Protein AF-A0A9Q0MZZ8-F1 (afdb_monomer_lite)

Secondary structure (DSSP, 8-state):
-HHHHHHHHHHHHHHHHHHHHT---------PPPTT-EEE-SSSEEEE-TTS-EEE---------TTGGGTHHHHHSS--SS-TT-EEEETTEEEEE-TTS-EEE-----------------

Sequence (122 aa):
MTMKLSLILFALVALLSVWQSVGAKIGKRSEDCVPGANWFDGCNNCFCSSTGLVVCTLKQCITLPADSLTKIERAKMNEQECEPGTTFERECNTCVCTKSGIAACTLMACISSIESTEADRK

Organism: NCBI:txid35572

Foldseek 3Di:
DPVVVVVVVVVVVVVVVVVVVPPPPPDPQDDQDDAQDWDDPPFWTWHQHPVRDIDTDDDPDDPDPPVRVCPPVVVVQPPQCADAQDWDDDQNWIWHQHPSNDTDIDDDDHDPPPPPPPDDDD

Structure (mmCIF, N/CA/C/O backbone):
data_AF-A0A9Q0MZZ8-F1
#
_entry.id   AF-A0A9Q0MZZ8-F1
#
loop_
_atom_site.group_PDB
_atom_site.id
_atom_site.type_symbol
_atom_site.label_atom_id
_atom_site.label_alt_id
_atom_site.label_comp_id
_atom_site.label_asym_id
_atom_site.label_entity_id
_atom_site.label_seq_id
_atom_site.pdbx_PDB_ins_code
_atom_site.Cartn_x
_atom_site.Cartn_y
_atom_site.Cartn_z
_atom_site.occupancy
_atom_site.B_iso_or_equiv
_atom_site.auth_seq_id
_atom_site.auth_comp_id
_atom_site.auth_asym_id
_atom_site.auth_atom_id
_atom_site.pdbx_PDB_model_num
ATOM 1 N N . MET A 1 1 ? -43.631 18.500 62.474 1.00 60.28 1 MET A N 1
ATOM 2 C CA . MET A 1 1 ? -43.755 17.314 61.589 1.00 60.28 1 MET A CA 1
ATOM 3 C C . MET A 1 1 ? -43.276 17.573 60.153 1.00 60.28 1 MET A C 1
ATOM 5 O O . MET A 1 1 ? -42.989 16.623 59.441 1.00 60.28 1 MET A O 1
ATOM 9 N N . THR A 1 2 ? -43.118 18.836 59.744 1.00 59.78 2 THR A N 1
ATOM 10 C CA . THR A 1 2 ? -42.761 19.263 58.379 1.00 59.78 2 THR A CA 1
ATOM 11 C C . THR A 1 2 ? -41.285 19.050 58.018 1.00 59.78 2 THR A C 1
ATOM 13 O O . THR A 1 2 ? -41.000 18.522 56.952 1.00 59.78 2 THR A O 1
ATOM 16 N N . MET A 1 3 ? -40.340 19.341 58.924 1.00 60.91 3 MET A N 1
ATOM 17 C CA . MET A 1 3 ? -38.897 19.178 58.651 1.00 60.91 3 MET A CA 1
ATOM 18 C C . MET A 1 3 ? -38.471 17.726 58.388 1.00 60.91 3 MET A C 1
ATOM 20 O O . MET A 1 3 ? -37.649 17.479 57.511 1.00 60.91 3 MET A O 1
ATOM 24 N N . LYS A 1 4 ? -39.041 16.754 59.118 1.00 69.88 4 LYS A N 1
ATOM 25 C CA . LYS A 1 4 ? -38.747 15.326 58.897 1.00 69.88 4 LYS A CA 1
ATOM 26 C C . LYS A 1 4 ? -39.261 14.855 57.533 1.00 69.88 4 LYS A C 1
ATOM 28 O O . LYS A 1 4 ? -38.572 14.098 56.866 1.00 69.88 4 LYS A O 1
ATOM 33 N N . LEU A 1 5 ? -40.423 15.351 57.101 1.00 69.44 5 LEU A N 1
ATOM 34 C CA . LEU A 1 5 ? -41.002 15.022 55.799 1.00 69.44 5 LEU A CA 1
ATOM 35 C C . LEU A 1 5 ? -40.197 15.638 54.643 1.00 69.44 5 LEU A C 1
ATOM 37 O O . LEU A 1 5 ? -39.951 14.964 53.648 1.00 69.44 5 LEU A O 1
ATOM 41 N N . SER A 1 6 ? -39.707 16.873 54.806 1.00 75.19 6 SER A N 1
ATOM 42 C CA . SER A 1 6 ? -38.814 17.515 53.834 1.00 75.19 6 SER A CA 1
ATOM 43 C C . SER A 1 6 ? -37.475 16.788 53.704 1.00 75.19 6 SER A C 1
ATOM 45 O O . SER A 1 6 ? -37.038 16.539 52.588 1.00 75.19 6 SER A O 1
ATOM 47 N N . LEU A 1 7 ? -36.843 16.388 54.813 1.00 76.12 7 LEU A N 1
ATOM 48 C CA . LEU A 1 7 ? -35.579 15.637 54.781 1.00 76.12 7 LEU A CA 1
ATOM 49 C C . LEU A 1 7 ? -35.724 14.266 54.107 1.00 76.12 7 LEU A C 1
ATOM 51 O O . LEU A 1 7 ? -34.855 13.871 53.334 1.00 76.12 7 LEU A O 1
ATOM 55 N N . ILE A 1 8 ? -36.836 13.568 54.355 1.00 82.50 8 ILE A N 1
ATOM 56 C CA . ILE A 1 8 ? -37.145 12.295 53.688 1.00 82.50 8 ILE A CA 1
ATOM 57 C C . ILE A 1 8 ? -37.348 12.518 52.185 1.00 82.50 8 ILE A C 1
ATOM 59 O O . ILE A 1 8 ? -36.806 11.764 51.384 1.00 82.50 8 ILE A O 1
ATOM 63 N N . LEU A 1 9 ? -38.062 13.575 51.786 1.00 82.62 9 LEU A N 1
ATOM 64 C CA . LEU A 1 9 ? -38.267 13.903 50.375 1.00 82.62 9 LEU A CA 1
ATOM 65 C C . LEU A 1 9 ? -36.945 14.229 49.663 1.00 82.62 9 LEU A C 1
ATOM 67 O O . LEU A 1 9 ? -36.699 13.710 48.579 1.00 82.62 9 LEU A O 1
ATOM 71 N N . PHE A 1 10 ? -36.067 15.021 50.285 1.00 81.94 10 PHE A N 1
ATOM 72 C CA . PHE A 1 10 ? -34.735 15.308 49.743 1.00 81.94 10 PHE A CA 1
ATOM 73 C C . PHE A 1 10 ? -33.878 14.045 49.611 1.00 81.94 10 PHE A C 1
ATOM 75 O O . PHE A 1 10 ? -33.220 13.866 48.588 1.00 81.94 10 PHE A O 1
ATOM 82 N N . ALA A 1 11 ? -33.919 13.146 50.600 1.00 82.44 11 ALA A N 1
ATOM 83 C CA . ALA A 1 11 ? -33.211 11.870 50.537 1.00 82.44 11 ALA A CA 1
ATOM 84 C C . ALA A 1 11 ? -33.740 10.978 49.401 1.00 82.44 11 ALA A C 1
ATOM 86 O O . ALA A 1 11 ? -32.949 10.404 48.660 1.00 82.44 11 ALA A O 1
ATOM 87 N N . LEU A 1 12 ? -35.061 10.911 49.204 1.00 84.19 12 LEU A N 1
ATOM 88 C CA . LEU A 1 12 ? -35.668 10.153 48.104 1.00 84.19 12 LEU A CA 1
ATOM 89 C C . LEU A 1 12 ? -35.307 10.737 46.730 1.00 84.19 12 LEU A C 1
ATOM 91 O O . LEU A 1 12 ? -34.959 9.985 45.824 1.00 84.19 12 LEU A O 1
ATOM 95 N N . VAL A 1 13 ? -35.325 12.064 46.577 1.00 82.06 13 VAL A N 1
ATOM 96 C CA . VAL A 1 13 ? -34.928 12.741 45.329 1.00 82.06 13 VAL A CA 1
ATOM 97 C C . VAL A 1 13 ? -33.443 12.518 45.024 1.00 82.06 13 VAL A C 1
ATOM 99 O O . VAL A 1 13 ? -33.095 12.247 43.876 1.00 82.06 13 VAL A O 1
ATOM 102 N N . ALA A 1 14 ? -32.574 12.569 46.038 1.00 77.56 14 ALA A N 1
ATOM 103 C CA . ALA A 1 14 ? -31.144 12.301 45.886 1.00 77.56 14 ALA A CA 1
ATOM 104 C C . ALA A 1 14 ? -30.854 10.831 45.533 1.00 77.56 14 ALA A C 1
ATOM 106 O O . ALA A 1 14 ? -29.997 10.547 44.704 1.00 77.56 14 ALA A O 1
ATOM 107 N N . LEU A 1 15 ? -31.588 9.879 46.115 1.00 75.81 15 LEU A N 1
ATOM 108 C CA . LEU A 1 15 ? -31.434 8.459 45.783 1.00 75.81 15 LEU A CA 1
ATOM 109 C C . LEU A 1 15 ? -31.914 8.147 44.356 1.00 75.81 15 LEU A C 1
ATOM 111 O O . LEU A 1 15 ? -31.271 7.374 43.647 1.00 75.81 15 LEU A O 1
ATOM 115 N N . LEU A 1 16 ? -32.996 8.788 43.903 1.00 72.62 16 LEU A N 1
ATOM 116 C CA . LEU A 1 16 ? -33.488 8.655 42.527 1.00 72.62 16 LEU A CA 1
ATOM 117 C C . LEU A 1 16 ? -32.541 9.299 41.497 1.00 72.62 16 LEU A C 1
ATOM 119 O O . LEU A 1 16 ? -32.355 8.742 40.414 1.00 72.62 16 LEU A O 1
ATOM 123 N N . SER A 1 17 ? -31.903 10.429 41.821 1.00 68.06 17 SER A N 1
ATOM 124 C CA . SER A 1 17 ? -30.955 11.097 40.913 1.00 68.06 17 SER A CA 1
ATOM 125 C C . SER A 1 17 ? -29.621 10.351 40.780 1.00 68.06 17 SER A C 1
ATOM 127 O O . SER A 1 17 ? -29.022 10.330 39.698 1.00 68.06 17 SER A O 1
ATOM 129 N N . VAL A 1 18 ? -29.179 9.663 41.838 1.00 64.62 18 VAL A N 1
ATOM 130 C CA . VAL A 1 18 ? -27.987 8.801 41.793 1.00 64.62 18 VAL A CA 1
ATOM 131 C C . VAL A 1 18 ? -28.208 7.607 40.858 1.00 64.62 18 VAL A C 1
ATOM 133 O O . VAL A 1 18 ? -27.286 7.226 40.140 1.00 64.62 18 VAL A O 1
ATOM 136 N N . TRP A 1 19 ? -29.429 7.069 40.762 1.00 62.12 19 TRP A N 1
ATOM 137 C CA . TRP A 1 19 ? -29.710 5.921 39.891 1.00 62.12 19 TRP A CA 1
ATOM 138 C C . TRP A 1 19 ? -29.661 6.263 38.393 1.00 62.12 19 TRP A C 1
ATOM 140 O O . TRP A 1 19 ? -29.178 5.461 37.599 1.00 62.12 19 TRP A O 1
ATOM 150 N N . GLN A 1 20 ? -30.070 7.477 38.004 1.00 61.78 20 GLN A N 1
ATOM 151 C CA . GLN A 1 20 ? -29.936 7.957 36.618 1.00 61.78 20 GLN A CA 1
ATOM 152 C C . GLN A 1 20 ? -28.475 8.236 36.227 1.00 61.78 20 GLN A C 1
ATOM 154 O O . GLN A 1 20 ? -28.120 8.168 35.051 1.00 61.78 20 GLN A O 1
ATOM 159 N N . SER A 1 21 ? -27.620 8.523 37.214 1.00 57.91 21 SER A N 1
ATOM 160 C CA . SER A 1 21 ? -26.203 8.847 37.006 1.00 57.91 21 SER A CA 1
ATOM 161 C C . SER A 1 21 ? -25.315 7.607 36.835 1.00 57.91 21 SER A C 1
ATOM 163 O O . SER A 1 21 ? -24.233 7.709 36.261 1.00 57.91 21 SER A O 1
ATOM 165 N N . VAL A 1 22 ? -25.783 6.422 37.253 1.00 62.38 22 VAL A N 1
ATOM 166 C CA . VAL A 1 22 ? -25.153 5.120 36.943 1.00 62.38 22 VAL A CA 1
ATOM 167 C C . VAL A 1 22 ? -25.803 4.495 35.697 1.00 62.38 22 VAL A C 1
ATOM 169 O O . VAL A 1 22 ? -25.948 3.285 35.566 1.00 62.38 22 VAL A O 1
ATOM 172 N N . GLY A 1 23 ? -26.210 5.325 34.738 1.00 57.91 23 GLY A N 1
ATOM 173 C CA . GLY A 1 23 ? -26.409 4.882 33.366 1.00 57.91 23 GLY A CA 1
ATOM 174 C C . GLY A 1 23 ? -25.041 4.734 32.717 1.00 57.91 23 GLY A C 1
ATOM 175 O O . GLY A 1 23 ? -24.487 5.714 32.219 1.00 57.91 23 GLY A O 1
ATOM 176 N N . ALA A 1 24 ? -24.469 3.527 32.743 1.00 60.00 24 ALA A N 1
ATOM 177 C CA . ALA A 1 24 ? -23.310 3.208 31.920 1.00 60.00 24 ALA A CA 1
ATOM 178 C C . ALA A 1 24 ? -23.611 3.671 30.489 1.00 60.00 24 ALA A C 1
ATOM 180 O O . ALA A 1 24 ? -24.552 3.183 29.861 1.00 60.00 24 ALA A O 1
ATOM 181 N N . LYS A 1 25 ? -22.844 4.640 29.974 1.00 58.69 25 LYS A N 1
ATOM 182 C CA . LYS A 1 25 ? -22.854 4.937 28.544 1.00 58.69 25 LYS A CA 1
ATOM 183 C C . LYS A 1 25 ? -22.354 3.672 27.862 1.00 58.69 25 LYS A C 1
ATOM 185 O O . LYS A 1 25 ? -21.151 3.435 27.812 1.00 58.69 25 LYS A O 1
ATOM 190 N N . ILE A 1 26 ? -23.278 2.833 27.403 1.00 61.97 26 ILE A N 1
ATOM 191 C CA . ILE A 1 26 ? -22.973 1.729 26.502 1.00 61.97 26 ILE A CA 1
ATOM 192 C C . ILE A 1 26 ? -22.409 2.421 25.264 1.00 61.97 26 ILE A C 1
ATOM 194 O O . ILE A 1 26 ? -23.149 3.034 24.494 1.00 61.97 26 ILE A O 1
ATOM 198 N N . GLY A 1 27 ? -21.077 2.446 25.157 1.00 54.53 27 GLY A N 1
ATOM 199 C CA . GLY A 1 27 ? -20.386 2.977 23.993 1.00 54.53 27 GLY A CA 1
ATOM 200 C C . GLY A 1 27 ? -20.992 2.333 22.755 1.00 54.53 27 GLY A C 1
ATOM 201 O O . GLY A 1 27 ? -21.237 1.127 22.766 1.00 54.53 27 GLY A O 1
ATOM 202 N N . LYS A 1 28 ? -21.310 3.160 21.751 1.00 42.94 28 LYS A N 1
ATOM 203 C CA . LYS A 1 28 ? -21.931 2.778 20.476 1.00 42.94 28 LYS A CA 1
ATOM 204 C C . LYS A 1 28 ? -21.371 1.416 20.038 1.00 42.94 28 LYS A C 1
ATOM 206 O O . LYS A 1 28 ? -20.203 1.328 19.664 1.00 42.94 28 LYS A O 1
ATOM 211 N N . ARG A 1 29 ? -22.169 0.347 20.173 1.00 55.75 29 ARG A N 1
ATOM 212 C CA . ARG A 1 29 ? -21.792 -0.974 19.663 1.00 55.75 29 ARG A CA 1
ATOM 213 C C . ARG A 1 29 ? -21.629 -0.797 18.157 1.00 55.75 29 ARG A C 1
ATOM 215 O O . ARG A 1 29 ? -22.498 -0.197 17.530 1.00 55.75 29 ARG A O 1
ATOM 222 N N . SER A 1 30 ? -20.452 -1.193 17.676 1.00 56.12 30 SER A N 1
ATOM 223 C CA . SER A 1 30 ? -20.013 -1.186 16.279 1.00 56.12 30 SER A CA 1
ATOM 224 C C . SER A 1 30 ? -21.174 -1.406 15.317 1.00 56.12 30 SER A C 1
ATOM 226 O O . SER A 1 30 ? -22.006 -2.267 15.589 1.00 56.12 30 SER A O 1
ATOM 228 N N . GLU A 1 31 ? -21.197 -0.667 14.202 1.00 62.44 31 GLU A N 1
ATOM 229 C CA . GLU A 1 31 ? -22.031 -1.026 13.053 1.00 62.44 31 GLU A CA 1
ATOM 230 C C . GLU A 1 31 ? -21.918 -2.539 12.807 1.00 62.44 31 GLU A C 1
ATOM 232 O O . GLU A 1 31 ? -20.806 -3.074 12.735 1.00 62.44 31 GLU A O 1
ATOM 237 N N . ASP A 1 32 ? -23.062 -3.224 12.767 1.00 74.75 32 ASP A N 1
ATOM 238 C CA . ASP A 1 32 ? -23.120 -4.658 12.512 1.00 74.75 32 ASP A CA 1
ATOM 239 C C . ASP A 1 32 ? -22.503 -4.930 11.130 1.00 74.75 32 ASP A C 1
ATOM 241 O O . ASP A 1 32 ? -22.955 -4.401 10.112 1.00 74.75 32 ASP A O 1
ATOM 245 N N . CYS A 1 33 ? -21.439 -5.732 11.087 1.00 90.69 33 CYS A N 1
ATOM 246 C CA . CYS A 1 33 ? -20.820 -6.189 9.846 1.00 90.69 33 CYS A CA 1
ATOM 247 C C . CYS A 1 33 ? -21.402 -7.548 9.424 1.00 90.69 33 CYS A C 1
ATOM 249 O O . CYS A 1 33 ? -21.937 -8.294 10.244 1.00 90.69 33 CYS A O 1
ATOM 251 N N . VAL A 1 34 ? -21.291 -7.900 8.139 1.00 94.06 34 VAL A N 1
ATOM 252 C CA . VAL A 1 34 ? -21.725 -9.218 7.643 1.00 94.06 34 VAL A CA 1
ATOM 253 C C . VAL A 1 34 ? -20.702 -10.282 8.068 1.00 94.06 34 VAL A C 1
ATOM 255 O O . VAL A 1 34 ? -19.549 -10.172 7.649 1.00 94.06 34 VAL A O 1
ATOM 258 N N . PRO A 1 35 ? -21.071 -11.316 8.855 1.00 95.38 35 PRO A N 1
ATOM 259 C CA . PRO A 1 35 ? -20.130 -12.339 9.313 1.00 95.38 35 PRO A CA 1
ATOM 260 C C . PRO A 1 35 ? -19.331 -12.976 8.172 1.00 95.38 35 PRO A C 1
ATOM 262 O O . PRO A 1 35 ? -19.893 -13.385 7.157 1.00 95.38 35 PRO A O 1
ATOM 265 N N . GLY A 1 36 ? -18.009 -13.060 8.343 1.00 92.69 36 GLY A N 1
ATOM 266 C CA . GLY A 1 36 ? -17.084 -13.583 7.334 1.00 92.69 36 GLY A CA 1
ATOM 267 C C . GLY A 1 36 ? -16.697 -12.592 6.230 1.00 92.69 36 GLY A C 1
ATOM 268 O O . GLY A 1 36 ? -15.831 -12.915 5.415 1.00 92.69 36 GLY A O 1
ATOM 269 N N . ALA A 1 37 ? -17.286 -11.391 6.193 1.00 96.06 37 ALA A N 1
ATOM 270 C CA . ALA A 1 37 ? -16.850 -10.337 5.284 1.00 96.06 37 ALA A CA 1
ATOM 271 C C . ALA A 1 37 ? -15.452 -9.827 5.654 1.00 96.06 37 ALA A C 1
ATOM 273 O O . ALA A 1 37 ? -15.089 -9.758 6.828 1.00 96.06 37 ALA A O 1
ATOM 274 N N . ASN A 1 38 ? -14.696 -9.421 4.635 1.00 96.56 38 ASN A N 1
ATOM 275 C CA . ASN A 1 38 ? -13.342 -8.890 4.762 1.00 96.56 38 ASN A CA 1
ATOM 276 C C . ASN A 1 38 ? -13.259 -7.605 3.941 1.00 96.56 38 ASN A C 1
ATOM 278 O O . ASN A 1 38 ? -13.796 -7.551 2.833 1.00 96.56 38 ASN A O 1
ATOM 282 N N . TRP A 1 39 ? -12.597 -6.583 4.470 1.00 96.31 39 TRP A N 1
ATOM 283 C CA . TRP A 1 39 ? -12.408 -5.317 3.769 1.00 96.31 39 TRP A CA 1
ATOM 284 C C . TRP A 1 39 ? -11.127 -4.624 4.224 1.00 96.31 39 TRP A C 1
ATOM 286 O O . TRP A 1 39 ? -10.486 -5.016 5.200 1.00 96.31 39 TRP A O 1
ATOM 296 N N . PHE A 1 40 ? -10.763 -3.579 3.493 1.00 93.94 40 PHE A N 1
ATOM 297 C CA . PHE A 1 40 ? -9.651 -2.702 3.815 1.00 93.94 40 PHE A CA 1
ATOM 298 C C . PHE A 1 40 ? -10.204 -1.305 4.095 1.00 93.94 40 PHE A C 1
ATOM 300 O O . PHE A 1 40 ? -10.930 -0.762 3.263 1.00 93.94 40 PHE A O 1
ATOM 307 N N . ASP A 1 41 ? -9.896 -0.729 5.258 1.00 88.81 41 ASP A N 1
ATOM 308 C CA . ASP A 1 41 ? -10.429 0.583 5.679 1.00 88.81 41 ASP A CA 1
ATOM 309 C C . ASP A 1 41 ? -9.630 1.783 5.127 1.00 88.81 41 ASP A C 1
ATOM 311 O O . ASP A 1 41 ? -9.883 2.929 5.492 1.00 88.81 41 ASP A O 1
ATOM 315 N N . GLY A 1 42 ? -8.659 1.516 4.248 1.00 85.75 42 GLY A N 1
ATOM 316 C CA . GLY A 1 42 ? -7.687 2.492 3.751 1.00 85.75 42 GLY A CA 1
ATOM 317 C C . GLY A 1 42 ? -6.311 2.382 4.415 1.00 85.75 42 GLY A C 1
ATOM 318 O O . GLY A 1 42 ? -5.349 2.957 3.910 1.00 85.75 42 GLY A O 1
ATOM 319 N N . CYS A 1 43 ? -6.178 1.615 5.500 1.00 93.94 43 CYS A N 1
ATOM 320 C CA . CYS A 1 43 ? -4.909 1.400 6.199 1.00 93.94 43 CYS A CA 1
ATOM 321 C C . CYS A 1 43 ? -4.782 -0.003 6.816 1.00 93.94 43 CYS A C 1
ATOM 323 O O . CYS A 1 43 ? -3.717 -0.623 6.750 1.00 93.94 43 CYS A O 1
ATOM 325 N N . ASN A 1 44 ? -5.860 -0.517 7.400 1.00 94.38 44 ASN A N 1
ATOM 326 C CA . ASN A 1 44 ? -5.945 -1.794 8.086 1.00 94.38 44 ASN A CA 1
ATOM 327 C C . ASN A 1 44 ? -6.772 -2.807 7.309 1.00 94.38 44 ASN A C 1
ATOM 329 O O . ASN A 1 44 ? -7.776 -2.485 6.674 1.00 94.38 44 ASN A O 1
ATOM 333 N N . ASN A 1 45 ? -6.357 -4.068 7.426 1.00 96.50 45 ASN A N 1
ATOM 334 C CA . ASN A 1 45 ? -7.171 -5.190 6.985 1.00 96.50 45 ASN A CA 1
ATOM 335 C C . ASN A 1 45 ? -8.134 -5.551 8.108 1.00 96.50 45 ASN A C 1
ATOM 337 O O . ASN A 1 45 ? -7.702 -5.787 9.241 1.00 96.50 45 ASN A O 1
ATOM 341 N N . CYS A 1 46 ? -9.413 -5.601 7.772 1.00 97.12 46 CYS A N 1
ATOM 342 C CA . CYS A 1 46 ? -10.501 -5.863 8.690 1.00 97.12 46 CYS A CA 1
ATOM 343 C C . CYS A 1 46 ? -11.275 -7.106 8.259 1.00 97.12 46 CYS A C 1
ATOM 345 O O . CYS A 1 46 ? -11.428 -7.384 7.067 1.00 97.12 46 CYS A O 1
ATOM 347 N N . PHE A 1 47 ? -11.800 -7.833 9.238 1.00 96.69 47 PHE A N 1
ATOM 348 C CA . PHE A 1 47 ? -12.758 -8.903 9.016 1.00 96.69 47 PHE A CA 1
ATOM 349 C C . PHE A 1 47 ? -13.895 -8.831 10.030 1.00 96.69 47 PHE A C 1
ATOM 351 O O . PHE A 1 47 ? -13.748 -8.308 11.138 1.00 96.69 47 PHE A O 1
ATOM 358 N N . CYS A 1 48 ? -15.038 -9.380 9.638 1.00 96.81 48 CYS A N 1
ATOM 359 C CA . CYS A 1 48 ? -16.182 -9.545 10.511 1.00 96.81 48 CYS A CA 1
ATOM 360 C C . CYS A 1 48 ? -16.172 -10.943 11.123 1.00 96.81 48 CYS A C 1
ATOM 362 O O . CYS A 1 48 ? -16.239 -11.946 10.403 1.00 96.81 48 CYS A O 1
ATOM 364 N N . SER A 1 49 ? -16.106 -11.025 12.449 1.00 93.12 49 SER A N 1
ATOM 365 C CA . SER A 1 49 ? -16.206 -12.300 13.155 1.00 93.12 49 SER A CA 1
ATOM 366 C C . SER A 1 49 ? -17.579 -12.953 12.950 1.00 93.12 49 SER A C 1
ATOM 368 O O . SER A 1 49 ? -18.559 -12.314 12.562 1.00 93.12 49 SER A O 1
ATOM 370 N N . SER A 1 50 ? -17.688 -14.235 13.303 1.00 93.69 50 SER A N 1
ATOM 371 C CA . SER A 1 50 ? -18.975 -14.944 13.345 1.00 93.69 50 SER A CA 1
ATOM 372 C C . SER A 1 50 ? -19.990 -14.319 14.311 1.00 93.69 50 SER A C 1
ATOM 374 O O . SER A 1 50 ? -21.187 -14.546 14.173 1.00 93.69 50 SER A O 1
ATOM 376 N N . THR A 1 51 ? -19.523 -13.526 15.279 1.00 91.38 51 THR A N 1
ATOM 377 C CA . THR A 1 51 ? -20.351 -12.830 16.272 1.00 91.38 51 THR A CA 1
ATOM 378 C C . THR A 1 51 ? -20.723 -11.403 15.861 1.00 91.38 51 THR A C 1
ATOM 380 O O . THR A 1 51 ? -21.284 -10.675 16.678 1.00 91.38 51 THR A O 1
ATOM 383 N N . GLY A 1 52 ? -20.411 -10.993 14.624 1.00 89.69 52 GLY A N 1
ATOM 384 C CA . GLY A 1 52 ? -20.700 -9.647 14.119 1.00 89.69 52 GLY A CA 1
ATOM 385 C C . GLY A 1 52 ? -19.751 -8.571 14.652 1.00 89.69 52 GLY A C 1
ATOM 386 O O . GLY A 1 52 ? -20.089 -7.392 14.639 1.00 89.69 52 GLY A O 1
ATOM 387 N N . LEU A 1 53 ? -18.574 -8.957 15.159 1.00 92.50 53 LEU A N 1
ATOM 388 C CA . LEU A 1 53 ? -17.570 -8.013 15.640 1.00 92.50 53 LEU A CA 1
ATOM 389 C C . LEU A 1 53 ? -16.580 -7.681 14.525 1.00 92.50 53 LEU A C 1
ATOM 391 O O . LEU A 1 53 ? -15.968 -8.574 13.937 1.00 92.50 53 LEU A O 1
ATOM 395 N N . VAL A 1 54 ? -16.370 -6.387 14.305 1.00 94.25 54 VAL A N 1
ATOM 396 C CA . VAL A 1 54 ? -15.300 -5.881 13.450 1.00 94.25 54 VAL A CA 1
ATOM 397 C C . VAL A 1 54 ? -13.954 -6.076 14.148 1.00 94.25 54 VAL A C 1
ATOM 399 O O . VAL A 1 54 ? -13.733 -5.564 15.246 1.00 94.25 54 VAL A O 1
ATOM 402 N N . VAL A 1 55 ? -13.042 -6.793 13.498 1.00 94.25 55 VAL A N 1
ATOM 403 C CA . VAL A 1 55 ? -11.669 -7.000 13.965 1.00 94.25 55 VAL A CA 1
ATOM 404 C C . VAL A 1 55 ? -10.714 -6.549 12.870 1.00 94.25 55 VAL A C 1
ATOM 406 O O . VAL A 1 55 ? -10.761 -7.060 11.755 1.00 94.25 55 VAL A O 1
ATOM 409 N N . CYS A 1 56 ? -9.831 -5.608 13.192 1.00 96.38 56 CYS A N 1
ATOM 410 C CA . CYS A 1 56 ? -8.868 -5.042 12.251 1.00 96.38 56 CYS A CA 1
ATOM 411 C C . CYS A 1 56 ? -7.433 -5.208 12.756 1.00 96.38 56 CYS A C 1
ATOM 413 O O . CYS A 1 56 ? -7.187 -5.301 13.961 1.00 96.38 56 CYS A O 1
ATOM 415 N N . THR A 1 57 ? -6.465 -5.195 11.838 1.00 95.38 57 THR A N 1
ATOM 416 C CA . THR A 1 57 ? -5.061 -4.964 12.207 1.00 95.38 57 THR A CA 1
ATOM 417 C C . THR A 1 57 ? -4.895 -3.586 12.857 1.00 95.38 57 THR A C 1
ATOM 419 O O . THR A 1 57 ? -5.733 -2.711 12.673 1.00 95.38 57 THR A O 1
ATOM 422 N N . LEU A 1 58 ? -3.803 -3.375 13.598 1.00 92.62 58 LEU A N 1
ATOM 423 C CA . LEU A 1 58 ? -3.500 -2.098 14.259 1.00 92.62 58 LEU A CA 1
ATOM 424 C C . LEU A 1 58 ? -2.243 -1.458 13.663 1.00 92.62 58 LEU A C 1
ATOM 426 O O . LEU A 1 58 ? -1.230 -1.274 14.337 1.00 92.62 58 LEU A O 1
ATOM 430 N N . LYS A 1 59 ? -2.278 -1.168 12.363 1.00 91.69 59 LYS A N 1
ATOM 431 C CA . LYS A 1 59 ? -1.222 -0.392 11.712 1.00 91.69 59 LYS A CA 1
ATOM 432 C C . LYS A 1 59 ? -1.340 1.065 12.150 1.00 91.69 59 LYS A C 1
ATOM 434 O O . LYS A 1 59 ? -2.438 1.589 12.327 1.00 91.69 59 LYS A O 1
ATOM 439 N N . GLN A 1 60 ? -0.198 1.725 12.311 1.00 90.19 60 GLN A N 1
ATOM 440 C CA . GLN A 1 60 ? -0.164 3.159 12.558 1.00 90.19 60 GLN A CA 1
ATOM 441 C C . GLN A 1 60 ? -0.520 3.886 11.260 1.00 90.19 60 GLN A C 1
ATOM 443 O O . GLN A 1 60 ? 0.300 4.005 10.352 1.00 90.19 60 GLN A O 1
ATOM 448 N N . CYS A 1 61 ? -1.772 4.318 11.158 1.00 87.69 61 CYS A N 1
ATOM 449 C CA . CYS A 1 61 ? -2.279 4.989 9.972 1.00 87.69 61 CYS A CA 1
ATOM 450 C C . CYS A 1 61 ? -1.828 6.443 9.963 1.00 87.69 61 CYS A C 1
ATOM 452 O O . CYS A 1 61 ? -2.070 7.186 10.914 1.00 87.69 61 CYS A O 1
ATOM 454 N N . ILE A 1 62 ? -1.189 6.859 8.873 1.00 82.38 62 ILE A N 1
ATOM 455 C CA . ILE A 1 62 ? -0.882 8.267 8.661 1.00 82.38 62 ILE A CA 1
ATOM 456 C C . ILE A 1 62 ? -2.168 8.917 8.160 1.00 82.38 62 ILE A C 1
ATOM 458 O O . ILE A 1 62 ? -2.571 8.721 7.016 1.00 82.38 62 ILE A O 1
ATOM 462 N N . THR A 1 63 ? -2.823 9.704 9.009 1.00 67.94 63 THR A N 1
ATOM 463 C CA . THR A 1 63 ? -3.840 10.651 8.549 1.00 67.94 63 THR A CA 1
ATOM 464 C C . THR A 1 63 ? -3.117 11.796 7.864 1.00 67.94 63 THR A C 1
ATOM 466 O O . THR A 1 63 ? -2.796 12.812 8.482 1.00 67.94 63 THR A O 1
ATOM 469 N N . LEU A 1 64 ? -2.797 11.611 6.588 1.00 61.66 64 LEU A N 1
ATOM 470 C CA . LEU A 1 64 ? -2.423 12.740 5.760 1.00 61.66 64 LEU A CA 1
ATOM 471 C C . LEU A 1 64 ? -3.666 13.636 5.644 1.00 61.66 64 LEU A C 1
ATOM 473 O O . LEU A 1 64 ? -4.760 13.120 5.394 1.00 61.66 64 LEU A O 1
ATOM 477 N N . PRO A 1 65 ? -3.539 14.960 5.848 1.00 66.31 65 PRO A N 1
ATOM 478 C CA . PRO A 1 65 ? -4.594 15.891 5.477 1.00 66.31 65 PRO A CA 1
ATOM 479 C C . PRO A 1 65 ? -5.060 15.556 4.058 1.00 66.31 65 PRO A C 1
ATOM 481 O O . PRO A 1 65 ? -4.224 15.243 3.210 1.00 66.31 65 PRO A O 1
ATOM 484 N N . ALA A 1 66 ? -6.367 15.614 3.783 1.00 58.47 66 ALA A N 1
ATOM 485 C CA . ALA A 1 66 ? -6.922 15.259 2.468 1.00 58.47 66 ALA A CA 1
ATOM 486 C C . ALA A 1 66 ? -6.232 16.002 1.300 1.00 58.47 66 ALA A C 1
ATOM 488 O O . ALA A 1 66 ? -6.209 15.518 0.171 1.00 58.47 66 ALA A O 1
ATOM 489 N N . ASP A 1 67 ? -5.612 17.145 1.598 1.00 55.94 67 ASP A N 1
ATOM 490 C CA . ASP A 1 67 ? -4.845 17.966 0.667 1.00 55.94 67 ASP A CA 1
ATOM 491 C C . ASP A 1 67 ? -3.400 17.464 0.425 1.00 55.94 67 ASP A C 1
ATOM 493 O O . ASP A 1 67 ? -2.824 17.646 -0.646 1.00 55.94 67 ASP A O 1
ATOM 497 N N . SER A 1 68 ? -2.805 16.748 1.383 1.00 57.69 68 SER A N 1
ATOM 498 C CA . SER A 1 68 ? -1.414 16.270 1.326 1.00 57.69 68 SER A CA 1
ATOM 499 C C . SER A 1 68 ? -1.220 14.991 0.501 1.00 57.69 68 SER A C 1
ATOM 501 O O . SER A 1 68 ? -0.116 14.742 0.020 1.00 57.69 68 SER A O 1
ATOM 503 N N . LEU A 1 69 ? -2.279 14.209 0.263 1.00 53.81 69 LEU A N 1
ATOM 504 C CA . LEU A 1 69 ? -2.242 13.038 -0.632 1.00 53.81 69 LEU A CA 1
ATOM 505 C C . LEU A 1 69 ? -2.253 13.417 -2.121 1.00 53.81 69 LEU A C 1
ATOM 507 O O . LEU A 1 69 ? -1.989 12.592 -2.992 1.00 53.81 69 LEU A O 1
ATOM 511 N N . THR A 1 70 ? -2.543 14.677 -2.450 1.00 53.94 70 THR A N 1
ATOM 512 C CA . THR A 1 70 ? -2.722 15.091 -3.846 1.00 53.94 70 THR A CA 1
ATOM 513 C C . THR A 1 70 ? -1.426 15.493 -4.548 1.00 53.94 70 THR A C 1
ATOM 515 O O . THR A 1 70 ? -1.422 15.589 -5.773 1.00 53.94 70 THR A O 1
ATOM 518 N N . LYS A 1 71 ? -0.320 15.681 -3.812 1.00 52.19 71 LYS A N 1
ATOM 519 C CA . LYS A 1 71 ? 0.921 16.227 -4.384 1.00 52.19 71 LYS A CA 1
ATOM 520 C C . LYS A 1 71 ? 2.110 15.269 -4.391 1.00 52.19 71 LYS A C 1
ATOM 522 O O . LYS A 1 71 ? 2.913 15.354 -5.308 1.00 52.19 71 LYS A O 1
ATOM 527 N N . ILE A 1 72 ? 2.225 14.346 -3.432 1.00 55.59 72 ILE A N 1
ATOM 528 C CA . ILE A 1 72 ? 3.406 13.463 -3.354 1.00 55.59 72 ILE A CA 1
ATOM 529 C C . ILE A 1 72 ? 3.208 12.162 -4.148 1.00 55.59 72 ILE A C 1
ATOM 531 O O . ILE A 1 72 ? 4.128 11.728 -4.834 1.00 55.59 72 ILE A O 1
ATOM 535 N N . GLU A 1 73 ? 2.005 11.579 -4.160 1.00 53.38 73 GLU A N 1
ATOM 536 C CA . GLU A 1 73 ? 1.737 10.364 -4.953 1.00 53.38 73 GLU A CA 1
ATOM 537 C C . GLU A 1 73 ? 1.302 10.680 -6.391 1.00 53.38 73 GLU A C 1
ATOM 539 O O . GLU A 1 73 ? 1.702 9.997 -7.332 1.00 53.38 73 GLU A O 1
ATOM 544 N N . ARG A 1 74 ? 0.561 11.774 -6.602 1.00 50.47 74 ARG A N 1
ATOM 545 C CA . ARG A 1 74 ? 0.100 12.182 -7.941 1.00 50.47 74 ARG A CA 1
ATOM 546 C C . ARG A 1 74 ? 1.204 12.768 -8.826 1.00 50.47 74 ARG A C 1
ATOM 548 O O . ARG A 1 74 ? 1.126 12.621 -10.040 1.00 50.47 74 ARG A O 1
ATOM 555 N N . ALA A 1 75 ? 2.235 13.377 -8.236 1.00 49.72 75 ALA A N 1
ATOM 556 C CA . ALA A 1 75 ? 3.400 13.843 -8.989 1.00 49.72 75 ALA A CA 1
ATOM 557 C C . ALA A 1 75 ? 4.340 12.693 -9.387 1.00 49.72 75 ALA A C 1
ATOM 559 O O . ALA A 1 75 ? 5.007 12.787 -10.406 1.00 49.72 75 ALA A O 1
ATOM 560 N N . LYS A 1 76 ? 4.372 11.587 -8.628 1.00 50.16 76 LYS A N 1
ATOM 561 C CA . LYS A 1 76 ? 5.293 10.472 -8.901 1.00 50.16 76 LYS A CA 1
ATOM 562 C C . LYS A 1 76 ? 4.708 9.380 -9.804 1.00 50.16 76 LYS A C 1
ATOM 564 O O . LYS A 1 76 ? 5.460 8.590 -10.357 1.00 50.16 76 LYS A O 1
ATOM 569 N N . MET A 1 77 ? 3.382 9.318 -9.953 1.00 49.62 77 MET A N 1
ATOM 570 C CA . MET A 1 77 ? 2.714 8.278 -10.751 1.00 49.62 77 MET A CA 1
ATOM 571 C C . MET A 1 77 ? 2.520 8.655 -12.229 1.00 49.62 77 MET A C 1
ATOM 573 O O . MET A 1 77 ? 2.106 7.808 -13.012 1.00 49.62 77 MET A O 1
ATOM 577 N N . ASN A 1 78 ? 2.786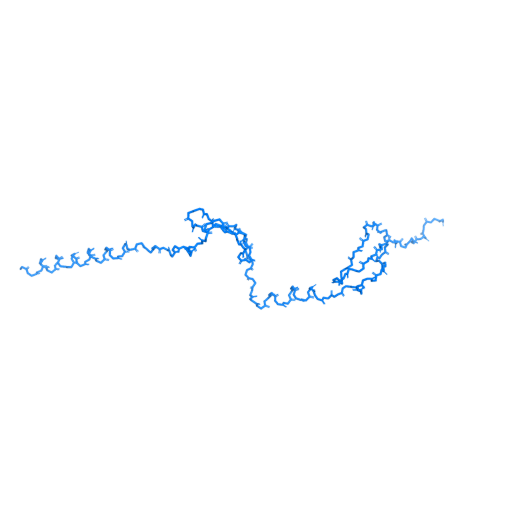 9.906 -12.618 1.00 53.03 78 ASN A N 1
ATOM 578 C CA . ASN A 1 78 ? 2.487 10.391 -13.971 1.00 53.03 78 ASN A CA 1
ATOM 579 C C . ASN A 1 78 ? 3.684 11.021 -14.694 1.00 53.03 78 ASN A C 1
ATOM 581 O O . ASN A 1 78 ? 3.512 11.594 -15.767 1.00 53.03 78 ASN A O 1
ATOM 585 N N . GLU A 1 79 ? 4.885 10.929 -14.122 1.00 63.28 79 GLU A N 1
ATOM 586 C CA . GLU A 1 79 ? 6.099 11.335 -14.820 1.00 63.28 79 GLU A CA 1
A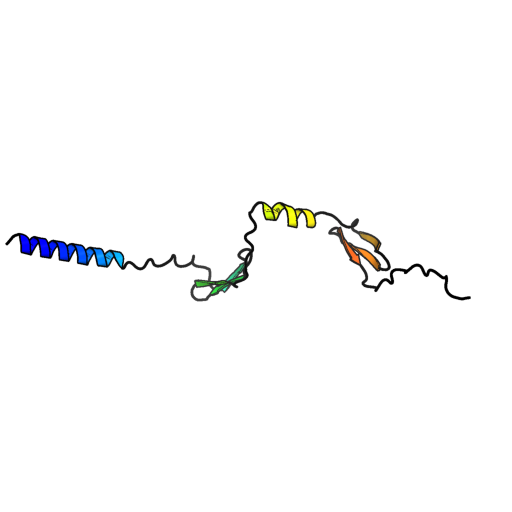TOM 587 C C . GLU A 1 79 ? 6.707 10.094 -15.465 1.00 63.28 79 GLU A C 1
ATOM 589 O O . GLU A 1 79 ? 7.320 9.244 -14.821 1.00 63.28 79 GLU A O 1
ATOM 594 N N . GLN A 1 80 ? 6.415 9.954 -16.749 1.00 67.25 80 GLN A N 1
ATOM 595 C CA . GLN A 1 80 ? 6.955 8.911 -17.594 1.00 67.25 80 GLN A CA 1
ATOM 596 C C . GLN A 1 80 ? 8.486 9.041 -17.665 1.00 67.25 80 GLN A C 1
ATOM 598 O O . GLN A 1 80 ? 9.007 10.068 -18.091 1.00 67.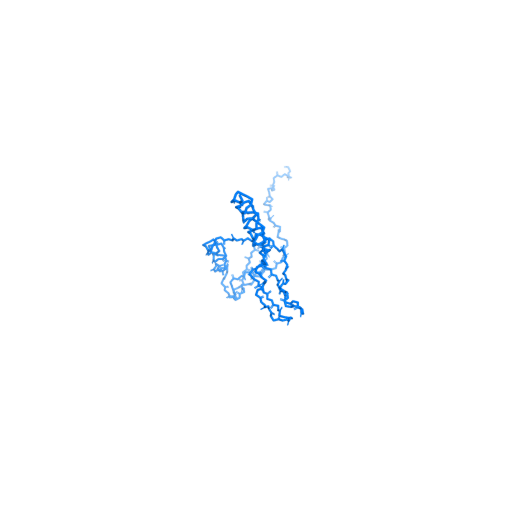25 80 GLN A O 1
ATOM 603 N N . GLU A 1 81 ? 9.207 7.995 -17.255 1.00 85.44 81 GLU A N 1
ATOM 604 C CA . GLU A 1 81 ? 10.676 7.972 -17.185 1.00 85.44 81 GLU A CA 1
ATOM 605 C C . GLU A 1 81 ? 11.320 7.744 -18.563 1.00 85.44 81 GLU A C 1
ATOM 607 O O . GLU A 1 81 ? 12.454 8.153 -18.811 1.00 85.44 81 GLU A O 1
ATOM 612 N N . CYS A 1 82 ? 10.602 7.064 -19.460 1.00 91.81 82 CYS A N 1
ATOM 613 C CA . CYS A 1 82 ? 11.061 6.676 -20.792 1.00 91.81 82 CYS A CA 1
ATOM 614 C C . CYS A 1 82 ? 9.887 6.511 -21.772 1.00 91.81 82 CYS A C 1
ATOM 616 O O . CYS A 1 82 ? 8.742 6.320 -21.364 1.00 91.81 82 CYS A O 1
ATOM 618 N N . GLU A 1 83 ? 10.147 6.542 -23.079 1.00 94.56 83 GLU A N 1
ATOM 619 C CA . GLU A 1 83 ? 9.123 6.316 -24.111 1.00 94.56 83 GLU A CA 1
ATOM 620 C C . GLU A 1 83 ? 8.751 4.819 -24.214 1.00 94.56 83 GLU A C 1
ATOM 622 O O . GLU A 1 83 ? 9.650 3.983 -24.325 1.00 94.56 83 GLU A O 1
ATOM 627 N N . PRO A 1 84 ? 7.466 4.416 -24.187 1.00 96.06 84 PRO A N 1
ATOM 628 C CA . PRO A 1 84 ? 7.077 3.025 -23.996 1.00 96.06 84 PRO A CA 1
ATOM 629 C C . PRO A 1 84 ? 7.455 2.184 -25.215 1.00 96.06 84 PRO A C 1
ATOM 631 O O . PRO A 1 84 ? 7.235 2.585 -26.354 1.00 96.06 84 PRO A O 1
ATOM 634 N N . GLY A 1 85 ? 7.997 0.991 -24.979 1.00 93.50 85 GLY A N 1
ATOM 635 C CA . GLY A 1 85 ? 8.480 0.109 -26.042 1.00 93.50 85 GLY A CA 1
ATOM 636 C C . GLY A 1 85 ? 9.872 0.459 -26.573 1.00 93.50 85 GLY A C 1
ATOM 637 O O . GLY A 1 85 ? 10.424 -0.324 -27.345 1.00 93.50 85 GLY A O 1
ATOM 638 N N . THR A 1 86 ? 10.473 1.573 -26.143 1.00 96.94 86 THR A N 1
ATOM 639 C CA . THR A 1 86 ? 11.871 1.867 -26.481 1.00 96.94 86 THR A CA 1
ATOM 640 C C . THR A 1 86 ? 12.835 0.981 -25.700 1.00 96.94 86 THR A C 1
ATOM 642 O O . THR A 1 86 ? 12.537 0.501 -24.602 1.00 96.94 86 THR A O 1
ATOM 645 N N . THR A 1 87 ? 14.006 0.754 -26.291 1.00 97.31 87 THR A N 1
ATOM 646 C CA . THR A 1 87 ? 15.149 0.102 -25.647 1.00 97.31 87 THR A CA 1
ATOM 647 C C . THR A 1 87 ? 16.295 1.099 -25.613 1.00 97.31 87 THR A C 1
ATOM 649 O O . THR A 1 87 ? 16.561 1.760 -26.616 1.00 97.31 87 THR A O 1
ATOM 652 N N . PHE A 1 88 ? 16.948 1.232 -24.466 1.00 96.75 88 PHE A N 1
ATOM 653 C CA . PHE A 1 88 ? 18.031 2.190 -24.253 1.00 96.75 88 PHE A CA 1
ATOM 654 C C . PHE A 1 88 ? 19.033 1.649 -23.232 1.00 96.75 88 PHE A C 1
ATOM 656 O O . PHE A 1 88 ? 18.761 0.661 -22.550 1.00 96.75 88 PHE A O 1
ATOM 663 N N . GLU A 1 89 ? 20.187 2.300 -23.114 1.00 95.69 89 GLU A N 1
ATOM 664 C CA . GLU A 1 89 ? 21.207 1.946 -22.125 1.00 95.69 89 GLU A CA 1
ATOM 665 C C . GLU A 1 89 ? 21.266 2.987 -21.004 1.00 95.69 89 GLU A C 1
ATOM 667 O O . GLU A 1 89 ? 21.173 4.194 -21.240 1.00 95.69 89 GLU A O 1
ATOM 672 N N . ARG A 1 90 ? 21.403 2.509 -19.766 1.00 92.31 90 ARG A N 1
ATOM 673 C CA . ARG A 1 90 ? 21.639 3.319 -18.572 1.00 92.31 90 ARG A CA 1
ATOM 674 C C . ARG A 1 90 ? 22.886 2.791 -17.888 1.00 92.31 90 ARG A C 1
ATOM 676 O O . ARG A 1 90 ? 22.879 1.680 -17.359 1.00 92.31 90 ARG A O 1
ATOM 683 N N . GLU A 1 91 ? 23.940 3.601 -17.901 1.00 90.94 91 GLU A N 1
ATOM 684 C CA . GLU A 1 91 ? 25.287 3.159 -17.532 1.00 90.94 91 GLU A CA 1
ATOM 685 C C . GLU A 1 91 ? 25.690 1.954 -18.397 1.00 90.94 91 GLU A C 1
ATOM 687 O O . GLU A 1 91 ? 25.704 2.066 -19.616 1.00 90.94 91 GLU A O 1
ATOM 692 N N . CYS A 1 92 ? 25.981 0.802 -17.794 1.00 94.31 92 CYS A N 1
ATOM 693 C CA . CYS A 1 92 ? 26.251 -0.438 -18.516 1.00 94.31 92 CYS A CA 1
ATOM 694 C C . CYS A 1 92 ? 25.002 -1.305 -18.734 1.00 94.31 92 CYS A C 1
ATOM 696 O O . CYS A 1 92 ? 25.091 -2.332 -19.396 1.00 94.31 92 CYS A O 1
ATOM 698 N N . ASN A 1 93 ? 23.852 -0.950 -1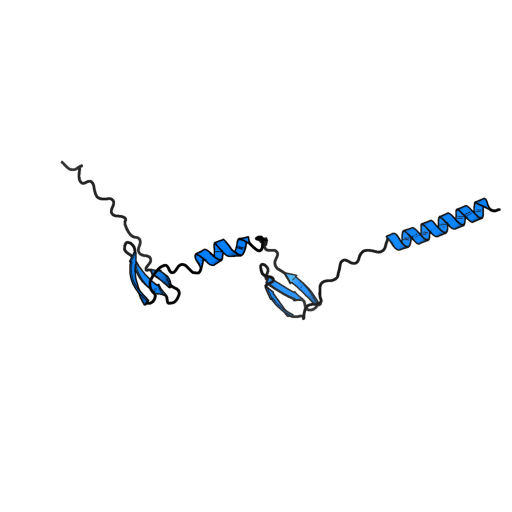8.156 1.00 95.94 93 ASN A N 1
ATOM 699 C CA . ASN A 1 93 ? 22.660 -1.789 -18.180 1.00 95.94 93 ASN A CA 1
ATOM 700 C C . ASN A 1 93 ? 21.767 -1.498 -19.384 1.00 95.94 93 ASN A C 1
ATOM 702 O O . ASN A 1 93 ? 21.470 -0.344 -19.688 1.00 95.94 93 ASN A O 1
ATOM 706 N N . THR A 1 94 ? 21.261 -2.556 -20.017 1.00 96.94 94 THR A N 1
ATOM 707 C CA . THR A 1 94 ? 20.247 -2.446 -21.069 1.00 96.94 94 THR A CA 1
ATOM 708 C C . THR A 1 94 ? 18.862 -2.397 -20.435 1.00 96.94 94 THR A C 1
ATOM 710 O O . THR A 1 94 ? 18.527 -3.225 -19.584 1.00 96.94 94 THR A O 1
ATOM 713 N N . CYS A 1 95 ? 18.047 -1.439 -20.863 1.00 97.75 95 CYS A N 1
ATOM 714 C CA . CYS A 1 95 ? 16.716 -1.171 -20.342 1.00 97.75 95 CYS A CA 1
ATOM 715 C C . CYS A 1 95 ? 15.660 -1.260 -21.442 1.00 97.75 95 CYS A C 1
ATOM 717 O O . CYS A 1 95 ? 15.870 -0.782 -22.556 1.00 97.75 95 CYS A O 1
ATOM 719 N N . VAL A 1 96 ? 14.491 -1.803 -21.105 1.00 97.56 96 VAL A N 1
ATOM 720 C CA . VAL A 1 96 ? 13.283 -1.738 -21.936 1.00 97.56 96 VAL A CA 1
ATOM 721 C C . VAL A 1 96 ? 12.238 -0.904 -21.215 1.00 97.56 96 VAL A C 1
ATOM 723 O O . VAL A 1 96 ? 11.940 -1.134 -20.039 1.00 97.56 96 VAL A O 1
ATOM 726 N N . CYS A 1 97 ? 11.658 0.061 -21.922 1.00 96.75 97 CYS A N 1
ATOM 727 C CA . CYS A 1 97 ? 10.593 0.869 -21.366 1.00 96.75 97 CYS A CA 1
ATOM 728 C C . CYS A 1 97 ? 9.258 0.123 -21.406 1.00 96.75 97 CYS A C 1
ATOM 730 O O . CYS A 1 97 ? 8.755 -0.260 -22.467 1.00 96.75 97 CYS A O 1
ATOM 732 N N . THR A 1 98 ? 8.657 -0.072 -20.237 1.00 93.62 98 THR A N 1
ATOM 733 C CA . THR A 1 98 ? 7.343 -0.709 -20.115 1.00 93.62 98 THR A CA 1
ATOM 734 C C . THR A 1 98 ? 6.235 0.178 -20.684 1.00 93.62 98 THR A C 1
ATOM 736 O O . THR A 1 98 ? 6.395 1.385 -20.853 1.00 93.62 98 THR A O 1
ATOM 739 N N . LYS A 1 99 ? 5.056 -0.408 -20.927 1.00 91.50 99 LYS A N 1
ATOM 740 C CA . LYS A 1 99 ? 3.864 0.330 -21.387 1.00 91.50 99 LYS A CA 1
ATOM 741 C C . LYS A 1 99 ? 3.450 1.468 -20.447 1.00 91.50 99 LYS A C 1
ATOM 743 O O . LYS A 1 99 ? 2.844 2.428 -20.902 1.00 91.50 99 LYS A O 1
ATOM 748 N N . SER A 1 100 ? 3.783 1.349 -19.162 1.00 87.38 100 SER A N 1
ATOM 749 C CA . SER A 1 100 ? 3.485 2.349 -18.134 1.00 87.38 100 SER A CA 1
ATOM 750 C C . SER A 1 100 ? 4.564 3.431 -18.008 1.00 87.38 100 SER A C 1
ATOM 752 O O . SER A 1 100 ? 4.506 4.218 -17.071 1.00 87.38 100 SER A O 1
ATOM 754 N N . GLY A 1 101 ? 5.563 3.463 -18.898 1.00 90.88 101 GLY A N 1
ATOM 755 C CA . GLY A 1 101 ? 6.609 4.487 -18.871 1.00 90.88 101 GLY A CA 1
ATOM 756 C C . GLY A 1 101 ? 7.691 4.271 -17.810 1.00 90.88 101 GLY A C 1
ATOM 757 O O . GLY A 1 101 ? 8.370 5.225 -17.451 1.00 90.88 101 GLY A O 1
ATOM 758 N N . ILE A 1 102 ? 7.833 3.043 -17.298 1.00 93.31 102 ILE A N 1
ATOM 759 C CA . ILE A 1 102 ? 8.845 2.661 -16.298 1.00 93.31 102 ILE A CA 1
ATOM 760 C C . ILE A 1 102 ? 9.965 1.867 -16.966 1.00 93.31 102 ILE A C 1
ATOM 762 O O . ILE A 1 102 ? 9.677 0.937 -17.732 1.00 93.31 102 ILE A O 1
ATOM 766 N N . ALA A 1 103 ? 11.219 2.190 -16.649 1.00 94.69 103 ALA A N 1
ATOM 767 C CA . ALA A 1 103 ? 12.392 1.489 -17.162 1.00 94.69 103 ALA A CA 1
ATOM 768 C C . ALA A 1 103 ? 12.621 0.146 -16.444 1.00 94.69 103 ALA A C 1
ATOM 770 O O . ALA A 1 103 ? 12.814 0.104 -15.230 1.00 94.69 103 ALA A O 1
ATOM 771 N N . ALA A 1 104 ? 12.648 -0.959 -17.193 1.00 94.94 104 ALA A N 1
ATOM 772 C CA . ALA A 1 104 ? 13.056 -2.271 -16.693 1.00 94.94 104 ALA A CA 1
ATOM 773 C C . ALA A 1 104 ? 14.452 -2.610 -17.233 1.00 94.94 104 ALA A C 1
ATOM 775 O O . ALA A 1 104 ? 14.600 -2.873 -18.426 1.00 94.94 104 ALA A O 1
ATOM 776 N N . CYS A 1 105 ? 15.464 -2.580 -16.367 1.00 97.00 105 CYS A N 1
ATOM 777 C CA . CYS A 1 105 ? 16.870 -2.722 -16.745 1.00 97.00 105 CYS A CA 1
ATOM 778 C C . CYS A 1 105 ? 17.478 -4.047 -16.276 1.00 97.00 105 CYS A C 1
ATOM 780 O O . CYS A 1 105 ? 17.029 -4.641 -15.292 1.00 97.00 105 CYS A O 1
ATOM 782 N N . THR A 1 106 ?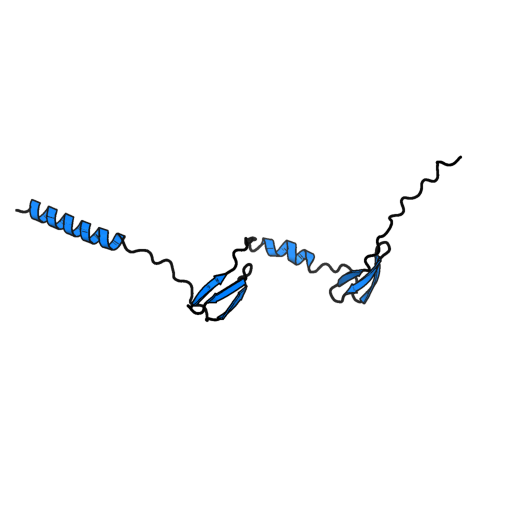 18.549 -4.482 -16.941 1.00 94.19 106 THR A N 1
ATOM 783 C CA . THR A 1 106 ? 19.471 -5.477 -16.379 1.00 94.19 106 THR A CA 1
ATOM 784 C C . THR A 1 106 ? 20.105 -4.954 -15.080 1.00 94.19 106 THR A C 1
ATOM 786 O O . THR A 1 106 ? 20.058 -3.759 -14.794 1.00 94.19 106 THR A O 1
ATOM 789 N N . LEU A 1 107 ? 20.686 -5.848 -14.273 1.00 94.56 107 LEU A N 1
ATOM 790 C CA . LEU A 1 107 ? 21.293 -5.520 -12.971 1.00 94.56 107 LEU A CA 1
ATOM 791 C C . LEU A 1 107 ? 22.799 -5.824 -12.942 1.00 94.56 107 LEU A C 1
ATOM 793 O O . LEU A 1 107 ? 23.323 -6.386 -11.982 1.00 94.56 107 LEU A O 1
ATOM 797 N N . MET A 1 108 ? 23.498 -5.503 -14.026 1.00 93.81 108 MET A N 1
ATOM 798 C CA . MET A 1 108 ? 24.950 -5.587 -14.086 1.00 93.81 108 MET A CA 1
ATOM 799 C C . MET A 1 108 ? 25.561 -4.544 -13.151 1.00 93.81 108 MET A C 1
ATOM 801 O O . MET A 1 108 ? 25.149 -3.383 -13.138 1.00 93.81 108 MET A O 1
ATOM 805 N N . ALA A 1 109 ? 26.554 -4.971 -12.372 1.00 92.25 109 ALA A N 1
ATOM 806 C CA . ALA A 1 109 ? 27.386 -4.066 -11.599 1.00 92.25 109 ALA A CA 1
ATOM 807 C C . ALA A 1 109 ? 28.272 -3.270 -12.564 1.00 92.25 109 ALA A C 1
ATOM 809 O O . ALA A 1 109 ? 29.225 -3.805 -13.132 1.00 92.25 109 ALA A O 1
ATOM 810 N N . CYS A 1 110 ? 27.935 -2.002 -12.764 1.00 93.88 110 CYS A N 1
ATOM 811 C CA . CYS A 1 110 ? 28.706 -1.118 -13.618 1.00 93.88 110 CYS A CA 1
ATOM 812 C C . CYS A 1 110 ? 29.921 -0.605 -12.844 1.00 93.88 110 CYS A C 1
ATOM 814 O O . CYS A 1 1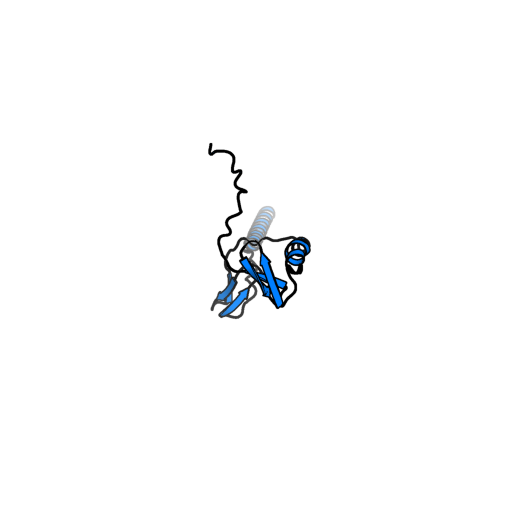10 ? 29.788 0.022 -11.794 1.00 93.88 110 CYS A O 1
ATOM 816 N N . ILE A 1 111 ? 31.122 -0.878 -13.353 1.00 88.44 111 ILE A N 1
ATOM 817 C CA . ILE A 1 111 ? 32.334 -0.231 -12.854 1.00 88.44 111 ILE A CA 1
ATOM 818 C C . ILE A 1 111 ? 32.307 1.180 -13.432 1.00 88.44 111 ILE A C 1
ATOM 820 O O . ILE A 1 111 ? 32.478 1.355 -14.637 1.00 88.44 111 ILE A O 1
ATOM 824 N N . SER A 1 112 ? 32.077 2.187 -12.591 1.00 75.62 112 SER A N 1
ATOM 825 C CA . SER A 1 112 ? 32.374 3.564 -12.971 1.00 75.62 112 SER A CA 1
ATOM 826 C C . SER A 1 112 ? 33.855 3.604 -13.318 1.00 75.62 112 SER A C 1
ATOM 828 O O . SER A 1 112 ? 34.679 3.307 -12.449 1.00 75.62 112 SER A O 1
ATOM 830 N N . SER A 1 113 ? 34.202 3.901 -14.568 1.00 63.75 113 SER A N 1
ATOM 831 C CA . SER A 1 113 ? 35.587 4.138 -14.946 1.00 63.75 113 SER A CA 1
ATOM 832 C C . SER A 1 113 ? 36.104 5.282 -14.081 1.00 63.75 113 SER A C 1
ATOM 834 O O . SER A 1 113 ? 35.839 6.450 -14.357 1.00 63.75 113 SER A O 1
ATOM 836 N N . ILE A 1 114 ? 36.806 4.942 -12.999 1.00 63.16 114 ILE A N 1
ATOM 837 C CA . ILE A 1 114 ? 37.812 5.827 -12.442 1.00 63.16 114 ILE A CA 1
ATOM 838 C C . ILE A 1 114 ? 38.771 5.972 -13.607 1.00 63.16 114 ILE A C 1
ATOM 840 O O . ILE A 1 114 ? 39.446 5.011 -13.971 1.00 63.16 114 ILE A O 1
ATOM 844 N N . GLU A 1 115 ? 38.693 7.116 -14.275 1.00 58.19 115 GLU A N 1
ATOM 845 C CA . GLU A 1 115 ? 39.663 7.542 -15.263 1.00 58.19 115 GLU A CA 1
ATOM 846 C C . GLU A 1 115 ? 41.028 7.293 -14.621 1.00 58.19 115 GLU A C 1
ATOM 848 O O . GLU A 1 115 ? 41.368 7.895 -13.599 1.00 58.19 115 GLU A O 1
ATOM 853 N N . SER A 1 116 ? 41.733 6.272 -15.109 1.00 52.88 116 SER A N 1
ATOM 854 C CA . SER A 1 116 ? 43.061 5.956 -14.635 1.00 52.88 116 SER A CA 1
ATOM 855 C C . SER A 1 116 ? 43.900 7.173 -14.963 1.00 52.88 116 SER A C 1
ATOM 857 O O . SER A 1 116 ? 44.300 7.389 -16.102 1.00 52.88 116 SER A O 1
ATOM 859 N N . THR A 1 117 ? 44.169 8.007 -13.962 1.00 50.56 117 THR A N 1
ATOM 860 C CA . THR A 1 117 ? 45.328 8.881 -14.018 1.00 50.56 117 THR A CA 1
ATOM 861 C C . THR A 1 117 ? 46.542 7.956 -14.013 1.00 50.56 117 THR A C 1
ATOM 863 O O . THR A 1 117 ? 47.112 7.644 -12.967 1.00 50.56 117 THR A O 1
ATOM 866 N N . GLU A 1 118 ? 46.891 7.444 -15.192 1.00 60.94 118 GLU A N 1
ATOM 867 C CA . GLU A 1 118 ? 48.193 6.887 -15.514 1.00 60.94 118 GLU A CA 1
ATOM 868 C C . GLU A 1 118 ? 49.230 8.000 -15.365 1.00 60.94 118 GLU A C 1
ATOM 870 O O . GLU A 1 118 ? 49.614 8.678 -16.312 1.00 60.94 118 GLU A O 1
ATOM 875 N N . ALA A 1 119 ? 49.666 8.206 -14.127 1.00 56.59 119 ALA A N 1
ATOM 876 C CA . ALA A 1 119 ? 50.827 9.008 -13.789 1.00 56.59 119 ALA A CA 1
ATOM 877 C C . ALA A 1 119 ? 51.478 8.473 -12.509 1.00 56.59 119 ALA A C 1
ATOM 879 O O . ALA A 1 119 ? 51.738 9.233 -11.588 1.00 56.59 119 ALA A O 1
ATOM 880 N N . ASP A 1 120 ? 51.730 7.161 -12.439 1.00 58.78 120 ASP A N 1
ATOM 881 C CA . ASP A 1 120 ? 52.821 6.664 -11.592 1.00 58.78 120 ASP A CA 1
ATOM 882 C C . ASP A 1 120 ? 53.338 5.291 -12.049 1.00 58.78 120 ASP A C 1
ATOM 884 O O . ASP A 1 120 ? 53.099 4.244 -11.443 1.00 58.78 120 ASP A O 1
ATOM 888 N N . ARG A 1 121 ? 54.028 5.284 -13.196 1.00 59.06 121 ARG A N 1
ATOM 889 C CA . ARG A 1 121 ? 55.047 4.273 -13.504 1.00 59.06 121 ARG A CA 1
ATOM 890 C C . ARG A 1 121 ? 56.011 4.787 -14.580 1.00 59.06 121 ARG A C 1
ATOM 892 O O . ARG A 1 121 ? 55.883 4.394 -15.737 1.00 59.06 121 ARG A O 1
ATOM 899 N N . LYS A 1 122 ? 56.963 5.640 -14.193 1.00 45.19 122 LYS A N 1
ATOM 900 C CA . LYS A 1 122 ? 58.423 5.439 -14.339 1.00 45.19 122 LYS A CA 1
ATOM 901 C C . LYS A 1 122 ? 59.193 6.704 -13.969 1.00 45.19 122 LYS A C 1
ATOM 903 O O . LYS A 1 122 ? 58.836 7.774 -14.501 1.00 45.19 122 LYS A O 1
#

pLDDT: mean 78.05, std 17.15, range [42.94, 97.75]

Radius of gyration: 35.1 Å; chains: 1; bounding box: 102×34×88 Å

InterPro domains:
  IPR008037 Pacifastin domain [PF05375] (33-66)
  IPR008037 Pacifastin domain [PF05375] (81-113)
  IPR008037 Pacifastin domain [PS51446] (30-64)
  IPR008037 Pacifastin domain [PS51446] (79-113)
  IPR016307 Protease inhibitor with pacifastin repeats [PIRSF001625] (5-113)
  IPR036201 Pacifastin domain superfamily [SSF57283] (31-62)
  IPR036201 Pacifastin domain superfamily [SSF57283] (80-111)